Protein AF-A0AAD9QY54-F1 (afdb_monomer_lite)

Structure (mmCIF, N/CA/C/O backbone):
data_AF-A0AAD9QY54-F1
#
_entry.id   AF-A0AAD9QY54-F1
#
loop_
_atom_site.group_PDB
_atom_site.id
_atom_site.type_symbol
_atom_site.label_atom_id
_atom_site.label_alt_id
_atom_site.label_comp_id
_atom_site.label_asym_id
_atom_site.label_entity_id
_atom_site.label_seq_id
_atom_site.pdbx_PDB_ins_code
_atom_site.Cartn_x
_atom_site.Cartn_y
_atom_site.Cartn_z
_atom_site.occupancy
_atom_site.B_iso_or_equiv
_atom_site.auth_seq_id
_atom_site.auth_comp_id
_atom_site.auth_asym_id
_atom_site.auth_atom_id
_atom_site.pdbx_PDB_model_num
ATOM 1 N N . MET A 1 1 ? -4.075 -3.368 -4.372 1.00 90.00 1 MET A N 1
ATOM 2 C CA . MET A 1 1 ? -3.242 -2.165 -4.146 1.00 90.00 1 MET A CA 1
ATOM 3 C C . MET A 1 1 ? -1.864 -2.290 -4.770 1.00 90.00 1 MET A C 1
ATOM 5 O O . MET A 1 1 ? -1.619 -1.516 -5.677 1.00 90.00 1 MET A O 1
ATOM 9 N N . LEU A 1 2 ? -1.019 -3.257 -4.371 1.00 94.56 2 LEU A N 1
ATOM 10 C CA . LEU A 1 2 ? 0.292 -3.469 -5.013 1.00 94.56 2 LEU A CA 1
ATOM 11 C C . LEU A 1 2 ? 0.180 -3.626 -6.534 1.00 94.56 2 LEU A C 1
ATOM 13 O O . LEU A 1 2 ? 0.875 -2.935 -7.258 1.00 94.56 2 LEU A O 1
ATOM 17 N N . PHE A 1 3 ? -0.783 -4.419 -7.007 1.00 95.81 3 PHE A N 1
ATOM 18 C CA . PHE A 1 3 ? -1.041 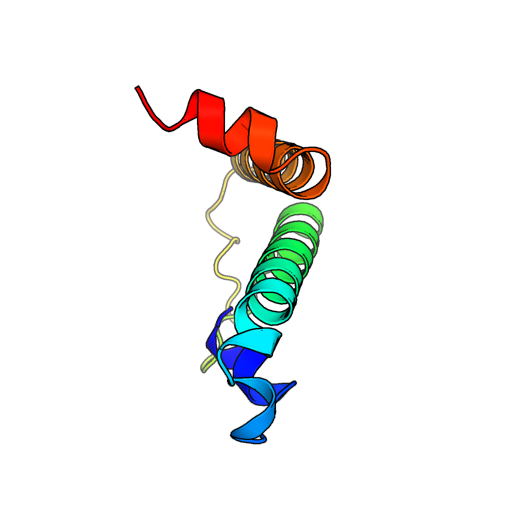-4.556 -8.442 1.00 95.81 3 PHE A CA 1
ATOM 19 C C . PHE A 1 3 ? -1.287 -3.221 -9.168 1.00 95.81 3 PHE A C 1
ATOM 21 O O . PHE A 1 3 ? -0.747 -3.022 -10.246 1.00 95.81 3 PHE A O 1
ATOM 28 N N . TYR A 1 4 ? -2.023 -2.282 -8.561 1.00 95.00 4 TYR A N 1
ATOM 29 C CA . TYR A 1 4 ? -2.234 -0.952 -9.149 1.00 95.00 4 TYR A CA 1
ATOM 30 C C . TYR A 1 4 ? -0.959 -0.100 -9.142 1.00 95.00 4 TYR A C 1
ATOM 32 O O . TYR A 1 4 ? -0.740 0.670 -10.066 1.00 95.00 4 TYR A O 1
ATOM 40 N N . GLU A 1 5 ? -0.114 -0.229 -8.117 1.00 95.56 5 GLU A N 1
ATOM 41 C CA . GLU A 1 5 ? 1.185 0.456 -8.079 1.00 95.56 5 GLU A CA 1
ATOM 42 C C . GLU A 1 5 ? 2.135 -0.089 -9.154 1.00 95.56 5 GLU A C 1
ATOM 44 O O . GLU A 1 5 ? 2.863 0.685 -9.765 1.00 95.56 5 GLU A O 1
ATOM 49 N N . CYS A 1 6 ? 2.103 -1.399 -9.423 1.00 95.88 6 CYS A N 1
ATOM 50 C CA . CYS A 1 6 ? 2.849 -2.013 -10.524 1.00 95.88 6 CYS A CA 1
ATOM 51 C C . CYS A 1 6 ? 2.302 -1.606 -11.899 1.00 95.88 6 CYS A C 1
ATOM 53 O O . CYS A 1 6 ? 3.091 -1.379 -12.807 1.00 95.88 6 CYS A O 1
ATOM 55 N N . GLU A 1 7 ? 0.980 -1.475 -12.054 1.00 95.69 7 GLU A N 1
ATOM 56 C CA . GLU A 1 7 ? 0.359 -0.970 -13.293 1.00 95.69 7 GLU A CA 1
ATOM 57 C C . GLU A 1 7 ? 0.787 0.480 -13.581 1.00 95.69 7 GLU A C 1
ATOM 59 O O . GLU A 1 7 ? 1.077 0.824 -14.722 1.00 95.69 7 GLU A O 1
ATOM 64 N N . GLU A 1 8 ? 0.891 1.321 -12.546 1.00 95.00 8 GLU A N 1
ATOM 65 C CA . GLU A 1 8 ? 1.351 2.711 -12.681 1.00 95.00 8 GLU A CA 1
ATOM 66 C C . GLU A 1 8 ? 2.872 2.855 -12.835 1.00 95.00 8 GLU A C 1
ATOM 68 O O . GLU A 1 8 ? 3.336 3.870 -13.349 1.00 95.00 8 GLU A O 1
ATOM 73 N N . ASN A 1 9 ? 3.648 1.858 -12.406 1.00 96.12 9 ASN A N 1
ATOM 74 C CA . ASN A 1 9 ? 5.111 1.868 -12.454 1.00 96.12 9 ASN A CA 1
ATOM 75 C C . ASN A 1 9 ? 5.622 0.558 -13.072 1.00 96.12 9 ASN A C 1
ATOM 77 O O . ASN A 1 9 ? 6.101 -0.321 -12.351 1.00 96.12 9 ASN A O 1
ATOM 81 N N . PRO A 1 10 ? 5.474 0.379 -14.394 1.00 96.94 10 PRO A N 1
ATOM 82 C CA . PRO A 1 10 ? 5.706 -0.908 -15.043 1.00 96.94 10 PRO A CA 1
ATOM 83 C C . PRO A 1 10 ? 7.189 -1.228 -15.271 1.00 96.94 10 PRO A C 1
ATOM 85 O O . PRO A 1 10 ? 7.521 -2.379 -15.557 1.00 96.94 10 PRO A O 1
ATOM 88 N N . ASN A 1 11 ? 8.089 -0.242 -15.190 1.00 97.44 11 ASN A N 1
ATOM 89 C CA . ASN A 1 11 ? 9.487 -0.462 -15.542 1.00 97.44 11 ASN A CA 1
ATOM 90 C C . ASN A 1 11 ? 10.240 -1.115 -14.380 1.00 97.44 11 ASN A C 1
ATOM 92 O O . ASN A 1 11 ? 10.081 -0.685 -13.240 1.00 97.44 11 ASN A O 1
ATOM 96 N N . PRO A 1 12 ? 11.135 -2.084 -14.631 1.00 95.44 12 PRO A N 1
ATOM 97 C CA . PRO A 1 12 ? 11.940 -2.687 -13.570 1.00 95.44 12 PRO A CA 1
ATOM 98 C C . PRO A 1 12 ? 12.730 -1.669 -12.732 1.00 95.44 12 PRO A C 1
ATOM 100 O O . PRO A 1 12 ? 12.782 -1.807 -11.515 1.00 95.44 12 PRO A O 1
ATOM 103 N N . CYS A 1 13 ? 13.262 -0.611 -13.356 1.00 96.44 13 CYS A N 1
ATOM 104 C CA . CYS A 1 13 ? 14.003 0.449 -12.662 1.00 96.44 13 CYS A CA 1
ATOM 105 C C . CYS A 1 13 ? 13.146 1.258 -11.676 1.00 96.44 13 CYS A C 1
ATOM 107 O O . CYS A 1 13 ? 13.669 1.831 -10.724 1.00 96.44 13 CYS A O 1
ATOM 109 N N . ASP A 1 14 ? 11.819 1.264 -11.838 1.00 96.00 14 ASP A N 1
ATOM 110 C CA . ASP A 1 14 ? 10.912 1.872 -10.865 1.00 96.00 14 ASP A CA 1
ATOM 111 C C . ASP A 1 14 ? 10.867 1.092 -9.537 1.00 96.00 14 ASP A C 1
ATOM 113 O O . ASP A 1 14 ? 10.348 1.608 -8.543 1.00 96.00 14 ASP A O 1
ATOM 117 N N . TRP A 1 15 ? 11.396 -0.133 -9.509 1.00 95.75 15 TRP A N 1
ATOM 118 C CA . TRP A 1 15 ? 11.394 -1.052 -8.368 1.00 95.75 15 TRP A CA 1
ATOM 119 C C . TRP A 1 15 ? 12.791 -1.332 -7.815 1.00 95.75 15 TRP A C 1
ATOM 121 O O . TRP A 1 15 ? 12.946 -2.194 -6.946 1.00 95.75 15 TRP A O 1
ATOM 131 N N . ASP A 1 16 ? 13.794 -0.578 -8.264 1.00 96.62 16 ASP A N 1
ATOM 132 C CA . ASP A 1 16 ? 15.129 -0.627 -7.684 1.00 96.62 16 ASP A CA 1
ATOM 133 C C . ASP A 1 16 ? 15.092 -0.237 -6.198 1.00 96.62 16 ASP A C 1
ATOM 135 O O . ASP A 1 16 ? 14.185 0.454 -5.718 1.00 96.62 16 ASP A O 1
ATOM 139 N N . SER A 1 17 ? 16.108 -0.658 -5.441 1.00 95.62 17 SER A N 1
ATOM 140 C CA . SER A 1 17 ? 16.178 -0.445 -3.987 1.00 95.62 17 SER A CA 1
ATOM 141 C C . SER A 1 17 ? 16.027 1.027 -3.579 1.00 95.62 17 SER A C 1
ATOM 143 O O . SER A 1 17 ? 15.388 1.318 -2.567 1.00 95.62 17 SER A O 1
ATOM 145 N N . GLY A 1 18 ? 16.541 1.957 -4.393 1.00 96.44 18 GLY A N 1
ATOM 146 C CA . GLY A 1 18 ? 16.400 3.403 -4.187 1.00 96.44 18 GLY A CA 1
ATOM 147 C C . GLY A 1 18 ? 14.971 3.934 -4.361 1.00 96.44 18 GLY A C 1
ATOM 148 O O . GLY A 1 18 ? 14.639 4.986 -3.819 1.00 96.44 18 GLY A O 1
ATOM 149 N N . CYS A 1 19 ? 14.105 3.204 -5.064 1.00 96.25 19 CYS A N 1
ATOM 150 C CA . CYS A 1 19 ? 12.731 3.608 -5.356 1.00 96.25 19 CYS A CA 1
ATOM 151 C C . CYS A 1 19 ? 11.708 3.016 -4.378 1.00 96.25 19 CYS A C 1
AT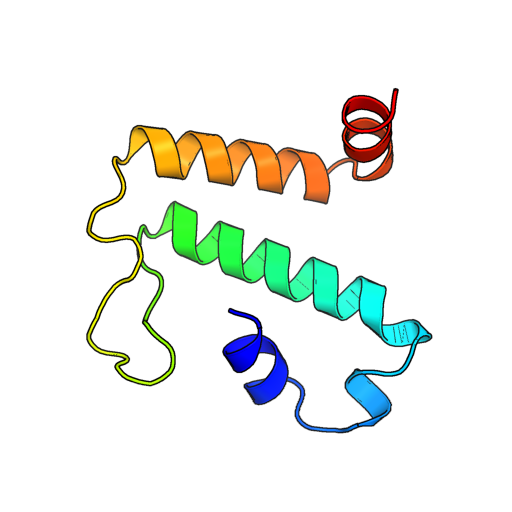OM 153 O O . CYS A 1 19 ? 10.603 3.547 -4.259 1.00 96.25 19 CYS A O 1
ATOM 155 N N . LEU A 1 20 ? 12.053 1.960 -3.631 1.00 94.88 20 LEU A N 1
ATOM 156 C CA . LEU A 1 20 ? 11.112 1.255 -2.747 1.00 94.88 20 LEU A CA 1
ATOM 157 C C . LEU A 1 20 ? 10.432 2.171 -1.723 1.00 94.88 20 LEU A C 1
ATOM 159 O O . LEU A 1 20 ? 9.236 2.024 -1.472 1.00 94.88 20 LEU A O 1
ATOM 163 N N . GLY A 1 21 ? 11.156 3.152 -1.174 1.00 93.75 21 GLY A N 1
ATOM 164 C CA . GLY A 1 21 ? 10.573 4.148 -0.272 1.00 93.75 21 GLY A CA 1
ATOM 165 C C . GLY A 1 21 ? 9.458 4.955 -0.945 1.00 93.75 21 GLY A C 1
ATOM 166 O O . GLY A 1 21 ? 8.371 5.106 -0.388 1.00 93.75 21 GLY A O 1
ATOM 167 N N . GLN A 1 22 ? 9.681 5.405 -2.181 1.00 95.38 22 GLN A N 1
ATOM 168 C CA . GLN A 1 22 ? 8.673 6.117 -2.964 1.00 95.38 22 GLN A CA 1
ATOM 169 C C . GLN A 1 22 ? 7.471 5.222 -3.295 1.00 95.38 22 GLN A C 1
ATOM 171 O O . GLN A 1 22 ? 6.335 5.672 -3.139 1.00 95.38 22 GLN A O 1
ATOM 176 N N . ARG A 1 23 ? 7.696 3.959 -3.685 1.00 96.88 23 ARG A N 1
ATOM 177 C CA . ARG A 1 23 ? 6.617 2.988 -3.964 1.00 96.88 23 ARG A CA 1
ATOM 178 C C . ARG A 1 23 ? 5.774 2.705 -2.728 1.00 96.88 23 ARG A C 1
ATOM 180 O O . ARG A 1 23 ? 4.547 2.700 -2.789 1.00 96.88 23 ARG A O 1
ATOM 187 N N . PHE A 1 24 ? 6.419 2.545 -1.576 1.00 94.56 24 PHE A N 1
ATOM 188 C CA . PHE A 1 24 ? 5.727 2.364 -0.306 1.00 94.56 24 PHE A CA 1
ATOM 189 C C . PHE A 1 24 ? 4.839 3.569 0.038 1.00 94.56 24 PHE A C 1
ATOM 191 O O . PHE A 1 24 ? 3.668 3.402 0.382 1.00 94.56 24 PHE A O 1
ATOM 198 N N . ILE A 1 25 ? 5.350 4.793 -0.124 1.00 94.50 25 ILE A N 1
ATOM 199 C CA . ILE A 1 25 ? 4.557 6.012 0.085 1.00 94.50 25 ILE A CA 1
ATOM 200 C C . ILE A 1 25 ? 3.403 6.121 -0.928 1.00 94.50 25 ILE A C 1
ATOM 202 O O . ILE A 1 25 ? 2.300 6.524 -0.547 1.00 94.50 25 ILE A O 1
ATOM 206 N N . GLY A 1 26 ? 3.619 5.737 -2.191 1.00 95.06 26 GLY A N 1
ATOM 207 C CA . GLY A 1 26 ? 2.576 5.658 -3.222 1.00 95.06 26 GLY A CA 1
ATOM 208 C C . GLY A 1 26 ? 1.419 4.749 -2.806 1.00 95.06 26 GLY A C 1
ATOM 209 O O . GLY A 1 26 ? 0.257 5.171 -2.801 1.00 95.06 26 GLY A O 1
ATOM 210 N N . LEU A 1 27 ? 1.743 3.551 -2.311 1.00 97.00 27 LEU A N 1
ATOM 211 C CA . LEU A 1 27 ? 0.766 2.606 -1.771 1.00 97.00 27 LEU A CA 1
ATOM 212 C C . LEU A 1 27 ? -0.024 3.193 -0.599 1.00 97.00 27 LEU A C 1
ATOM 214 O O . LEU A 1 27 ? -1.251 3.099 -0.584 1.00 97.00 27 LEU A O 1
ATOM 218 N N . LEU A 1 28 ? 0.647 3.824 0.367 1.00 96.69 28 LEU A N 1
ATOM 219 C CA . LEU A 1 28 ? -0.028 4.436 1.515 1.00 96.69 28 LEU A CA 1
ATOM 220 C C . LEU A 1 28 ? -1.002 5.542 1.089 1.00 96.69 28 LEU A C 1
ATOM 222 O O . LEU A 1 28 ? -2.136 5.575 1.567 1.00 96.69 28 LEU A O 1
ATOM 226 N N . ARG A 1 29 ? -0.606 6.405 0.149 1.00 96.75 29 ARG A N 1
ATOM 227 C CA . ARG A 1 29 ? -1.475 7.469 -0.384 1.00 96.75 29 ARG A CA 1
ATOM 228 C C . ARG A 1 29 ? -2.672 6.911 -1.150 1.00 96.75 29 ARG A C 1
ATOM 230 O O . ARG A 1 29 ? -3.789 7.407 -0.994 1.00 96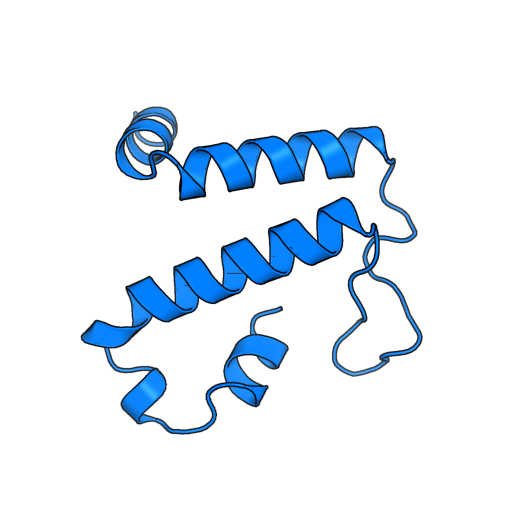.75 29 ARG A O 1
ATOM 237 N N . ARG A 1 30 ? -2.476 5.854 -1.945 1.00 96.88 30 ARG A N 1
ATOM 238 C CA . ARG A 1 30 ? -3.588 5.162 -2.615 1.00 96.88 30 ARG A CA 1
ATOM 239 C C . ARG A 1 30 ? -4.559 4.578 -1.595 1.00 96.88 30 ARG A C 1
ATOM 241 O O . ARG A 1 30 ? -5.767 4.760 -1.737 1.00 96.88 30 ARG A O 1
ATOM 248 N N . LEU A 1 31 ? -4.044 3.936 -0.547 1.00 97.06 31 LEU A N 1
ATOM 249 C CA . LEU A 1 31 ? -4.871 3.365 0.513 1.00 97.06 31 LEU A CA 1
ATOM 250 C C . LEU A 1 31 ? -5.688 4.430 1.231 1.00 97.06 31 LEU A C 1
ATOM 252 O O . LEU A 1 31 ? -6.883 4.245 1.441 1.00 97.06 31 LEU A O 1
ATOM 256 N N . GLU A 1 32 ? -5.049 5.545 1.585 1.00 97.88 32 GLU A N 1
ATOM 257 C CA . GLU A 1 32 ? -5.695 6.693 2.215 1.00 97.88 32 GLU A CA 1
ATOM 258 C C . GLU A 1 32 ? -6.862 7.198 1.357 1.00 97.88 32 GLU A C 1
ATOM 260 O O . GLU A 1 32 ? -7.978 7.358 1.857 1.00 97.88 32 GLU A O 1
ATOM 265 N N . LYS A 1 33 ? -6.638 7.385 0.048 1.00 97.50 33 LYS A N 1
ATOM 266 C CA . LYS A 1 33 ? -7.686 7.796 -0.896 1.00 97.50 33 LYS A CA 1
ATOM 267 C C . LYS A 1 33 ? -8.841 6.793 -0.925 1.00 97.50 33 LYS A C 1
ATOM 269 O O . LYS A 1 33 ? -9.995 7.200 -0.781 1.00 97.50 33 LYS A O 1
ATOM 274 N N . CYS A 1 34 ? -8.542 5.501 -1.050 1.00 97.62 34 CYS A N 1
ATOM 275 C CA . CYS A 1 34 ? -9.554 4.446 -1.063 1.00 97.62 34 CYS A CA 1
ATOM 276 C C . CYS A 1 34 ? -10.361 4.388 0.242 1.00 97.62 34 CYS A C 1
ATOM 278 O O . CYS A 1 34 ? -11.577 4.220 0.205 1.00 97.62 34 CYS A O 1
ATOM 280 N N . LEU A 1 35 ? -9.718 4.564 1.400 1.00 97.94 35 LEU A N 1
ATOM 281 C CA . LEU A 1 35 ? -10.390 4.564 2.703 1.00 97.94 35 LEU A CA 1
ATOM 282 C C . LEU A 1 35 ? -11.312 5.772 2.873 1.00 97.94 35 LEU A C 1
ATOM 284 O O . LEU A 1 35 ? -12.440 5.606 3.336 1.00 97.94 35 LEU A O 1
ATOM 288 N N . ARG A 1 36 ? -10.873 6.968 2.456 1.00 97.06 36 ARG A N 1
ATOM 289 C CA . ARG A 1 36 ? -11.706 8.183 2.475 1.00 97.06 36 ARG A CA 1
ATOM 290 C C . ARG A 1 36 ? -12.937 8.050 1.590 1.0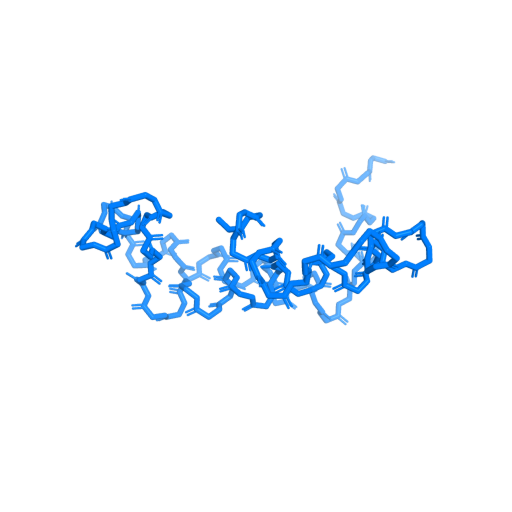0 97.06 36 ARG A C 1
ATOM 292 O O . ARG A 1 36 ? -14.029 8.427 1.996 1.00 97.06 36 ARG A O 1
ATOM 299 N N . GLN A 1 37 ? -12.755 7.495 0.396 1.00 96.88 37 GLN A N 1
ATOM 300 C CA . GLN A 1 37 ? -13.841 7.261 -0.556 1.00 96.88 37 GLN A CA 1
ATOM 301 C C . GLN A 1 37 ? -14.684 6.032 -0.197 1.00 96.88 37 GLN A C 1
ATOM 303 O O . GLN A 1 37 ? -15.717 5.804 -0.819 1.00 96.88 37 GLN A O 1
ATOM 308 N N . ARG A 1 38 ? -14.234 5.228 0.779 1.00 96.88 38 ARG A N 1
ATOM 309 C CA . ARG A 1 38 ? -14.765 3.893 1.096 1.00 96.88 38 ARG A CA 1
ATOM 310 C C . ARG A 1 38 ? -14.902 3.017 -0.151 1.00 96.88 38 ARG A C 1
ATOM 312 O O . ARG A 1 38 ? -15.817 2.206 -0.250 1.00 96.88 38 ARG A O 1
ATOM 319 N N . ASN A 1 39 ? -13.981 3.196 -1.092 1.00 96.75 39 ASN A N 1
ATOM 320 C CA . ASN A 1 39 ? -13.976 2.514 -2.370 1.00 96.75 39 ASN A CA 1
ATOM 321 C C . ASN A 1 39 ? -12.562 2.050 -2.710 1.00 96.75 39 ASN A C 1
ATOM 323 O O . ASN A 1 39 ? -11.662 2.858 -2.941 1.00 96.75 39 ASN A O 1
ATOM 327 N N . CYS A 1 40 ? -12.377 0.738 -2.741 1.00 96.75 40 CYS A N 1
ATOM 328 C CA . CYS A 1 40 ? -11.158 0.084 -3.183 1.00 96.75 40 CYS A CA 1
ATOM 329 C C . CYS A 1 40 ? -11.553 -0.982 -4.207 1.00 96.75 40 CYS A C 1
ATOM 331 O O . CYS A 1 40 ? -11.908 -2.091 -3.804 1.00 96.75 40 CYS A O 1
ATOM 333 N N . PRO A 1 41 ? -11.535 -0.657 -5.509 1.00 96.25 41 PRO A N 1
ATOM 334 C CA . PRO A 1 41 ? -11.845 -1.623 -6.551 1.00 96.25 41 PRO A CA 1
ATOM 335 C C . PRO A 1 41 ? -10.939 -2.854 -6.449 1.00 96.25 41 PRO A C 1
ATOM 337 O O . PRO A 1 41 ? -9.729 -2.741 -6.217 1.00 96.25 41 PRO A O 1
ATOM 340 N N . HIS A 1 42 ? -11.518 -4.040 -6.600 1.00 96.06 42 HIS A N 1
ATOM 341 C CA . HIS A 1 42 ? -10.746 -5.266 -6.708 1.00 96.06 42 HIS A CA 1
ATOM 342 C C . HIS A 1 42 ? -9.986 -5.271 -8.045 1.00 96.06 42 HIS A C 1
ATOM 344 O O . HIS A 1 42 ? -10.537 -4.924 -9.085 1.00 96.06 42 HIS A O 1
ATOM 350 N N . TYR A 1 43 ? -8.711 -5.676 -8.038 1.00 96.25 43 TYR A N 1
ATOM 351 C CA . TYR A 1 43 ? -7.831 -5.504 -9.205 1.00 96.25 43 TYR A CA 1
ATOM 352 C C . TYR A 1 43 ? -8.343 -6.216 -10.467 1.00 96.25 43 TYR A C 1
ATOM 354 O O . TYR A 1 43 ? -8.404 -5.611 -11.536 1.00 96.25 43 TYR A O 1
ATOM 362 N N . PHE A 1 44 ? -8.759 -7.476 -10.322 1.00 96.44 44 PHE A N 1
ATOM 363 C CA . PHE A 1 44 ? -9.261 -8.298 -11.428 1.00 96.44 44 PHE A CA 1
ATOM 364 C C . PHE A 1 44 ? -10.760 -8.118 -11.705 1.00 96.44 44 PHE A C 1
ATOM 366 O O . PHE A 1 44 ? -11.207 -8.430 -12.799 1.00 96.44 44 PHE A O 1
ATOM 373 N N . MET A 1 45 ? -11.528 -7.638 -10.723 1.00 96.69 45 MET A N 1
ATOM 374 C CA . MET A 1 45 ? -12.989 -7.503 -10.805 1.00 96.69 45 MET A CA 1
ATOM 375 C C . MET A 1 45 ? -13.347 -6.077 -10.375 1.00 96.69 45 MET A C 1
ATOM 377 O O . MET A 1 45 ? -13.724 -5.833 -9.229 1.00 96.69 45 MET A O 1
ATOM 381 N N . ARG A 1 46 ? -13.080 -5.108 -11.257 1.00 93.25 46 ARG A N 1
ATOM 382 C CA . ARG A 1 46 ? -13.056 -3.668 -10.931 1.00 93.25 46 ARG A CA 1
ATOM 383 C C . ARG A 1 46 ? -14.416 -3.131 -10.459 1.00 93.25 46 ARG A C 1
ATOM 385 O O . ARG A 1 46 ? -14.467 -2.079 -9.830 1.00 93.25 46 ARG A O 1
ATOM 392 N N . GLU A 1 47 ? -15.490 -3.855 -10.738 1.00 95.38 47 GLU A N 1
ATOM 393 C CA . GLU A 1 47 ? -16.857 -3.606 -10.291 1.00 95.38 47 GLU A CA 1
ATOM 394 C C . GLU A 1 47 ? -17.101 -3.949 -8.811 1.00 95.38 47 GLU A C 1
ATOM 396 O O . GLU A 1 47 ? -18.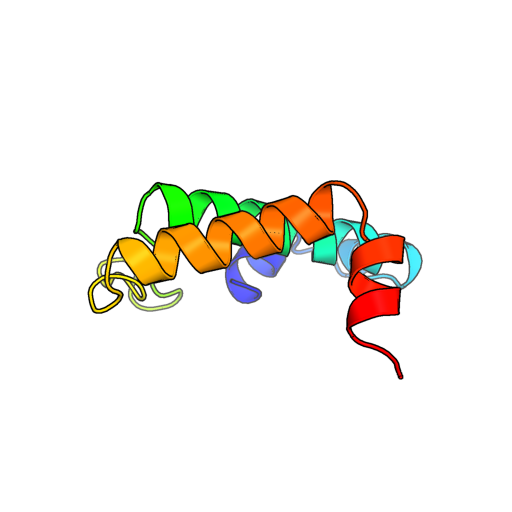056 -3.446 -8.223 1.00 95.38 47 GLU A O 1
ATOM 401 N N . PHE A 1 48 ? -16.227 -4.741 -8.180 1.00 96.50 48 PHE A N 1
ATOM 402 C CA . PHE A 1 48 ? -16.342 -5.093 -6.765 1.00 96.50 48 PHE A CA 1
ATOM 403 C C . PHE A 1 48 ? -15.494 -4.178 -5.888 1.00 96.50 48 PHE A C 1
ATOM 405 O O . PHE A 1 48 ? -14.290 -4.011 -6.098 1.00 96.50 48 PHE A O 1
ATOM 412 N N . ASN A 1 49 ? -16.112 -3.631 -4.844 1.00 97.00 49 ASN A N 1
ATOM 413 C CA . ASN A 1 49 ? -15.446 -2.786 -3.865 1.00 97.00 49 ASN A CA 1
ATOM 414 C C . ASN A 1 49 ? -15.018 -3.598 -2.632 1.00 97.00 49 ASN A C 1
ATOM 416 O O . ASN A 1 49 ? -15.839 -4.014 -1.820 1.00 97.00 49 ASN A O 1
ATOM 420 N N . VAL A 1 50 ? -13.709 -3.735 -2.416 1.00 95.25 50 VAL A N 1
ATOM 421 C CA . VAL A 1 50 ? -13.126 -4.452 -1.266 1.00 95.25 50 VAL A CA 1
ATOM 422 C C . VAL A 1 50 ? -13.531 -3.831 0.083 1.00 95.25 50 VAL A C 1
ATOM 424 O O . VAL A 1 50 ? -13.578 -4.524 1.098 1.00 95.25 50 VAL A O 1
ATOM 427 N N . PHE A 1 51 ? -13.839 -2.532 0.122 1.00 96.19 51 PHE A N 1
ATOM 428 C CA . PHE A 1 51 ? -14.252 -1.830 1.343 1.00 96.19 51 PHE A CA 1
ATOM 429 C C . PHE A 1 51 ? -15.764 -1.763 1.552 1.00 96.19 51 PHE A C 1
ATOM 431 O O . PHE A 1 51 ? -16.204 -1.156 2.527 1.00 96.19 51 PHE A O 1
ATOM 438 N N . GLU A 1 52 ? -16.561 -2.414 0.707 1.00 94.62 52 GLU A N 1
ATOM 439 C CA . GLU A 1 52 ? -18.022 -2.417 0.826 1.00 94.62 52 GLU A CA 1
ATOM 440 C C . GLU A 1 52 ? -18.497 -2.929 2.196 1.00 94.62 52 GLU A C 1
ATOM 442 O O . GLU A 1 52 ? -19.342 -2.310 2.843 1.00 94.62 52 GLU A O 1
ATOM 447 N N . VAL A 1 53 ? -17.872 -3.997 2.700 1.00 93.19 53 VAL A N 1
ATOM 448 C CA . VAL A 1 53 ? -18.207 -4.609 3.999 1.00 93.19 53 VAL A CA 1
ATOM 449 C C . VAL A 1 53 ? -17.571 -3.900 5.200 1.00 93.19 53 VAL A C 1
ATOM 451 O O . VAL A 1 53 ? -17.845 -4.242 6.353 1.00 93.19 53 VAL A O 1
ATOM 454 N N . PHE A 1 54 ? -16.702 -2.912 4.972 1.00 95.06 54 PHE A N 1
ATOM 455 C CA . PHE A 1 54 ? -16.021 -2.213 6.056 1.00 95.06 54 PHE A CA 1
ATOM 456 C C . PHE A 1 54 ? -16.933 -1.134 6.643 1.00 95.06 54 PHE A C 1
ATOM 458 O O . PHE A 1 54 ? -17.439 -0.240 5.954 1.00 95.06 54 PHE A O 1
ATOM 465 N N . ARG A 1 55 ? -17.095 -1.175 7.971 1.00 96.75 55 ARG A N 1
ATOM 466 C CA . ARG A 1 55 ? -17.782 -0.110 8.711 1.00 96.75 55 ARG A CA 1
ATOM 467 C C . ARG A 1 55 ? -17.057 1.216 8.492 1.00 96.75 55 ARG A C 1
ATOM 469 O O . ARG A 1 55 ? -15.831 1.272 8.570 1.00 96.75 55 ARG A O 1
ATOM 476 N N . GLN A 1 56 ? -17.820 2.296 8.326 1.00 96.12 56 GLN A N 1
ATOM 477 C CA . GLN A 1 56 ? -17.272 3.644 8.141 1.00 96.12 56 GLN A CA 1
ATOM 478 C C . GLN A 1 56 ? -16.277 4.030 9.243 1.00 96.12 56 GLN A C 1
ATOM 480 O O . GLN A 1 56 ? -15.205 4.549 8.943 1.00 96.12 56 GLN A O 1
ATOM 485 N N . GLN A 1 57 ? -16.592 3.698 10.498 1.00 97.38 57 GLN A N 1
ATOM 486 C CA . GLN A 1 57 ? -15.704 3.938 11.635 1.00 97.38 57 GLN A CA 1
ATOM 487 C C . GLN A 1 57 ? -14.342 3.256 11.458 1.00 97.38 57 GLN A C 1
ATOM 489 O O . GLN A 1 57 ? -13.300 3.865 11.683 1.00 97.38 57 GLN A O 1
ATOM 494 N N . ARG A 1 58 ? -14.335 2.009 10.974 1.00 97.12 58 ARG A N 1
ATOM 495 C CA . ARG A 1 58 ? -13.095 1.270 10.737 1.00 97.12 58 ARG A CA 1
ATOM 496 C C . ARG A 1 58 ? -12.279 1.887 9.603 1.00 97.12 58 ARG A C 1
ATOM 498 O O . ARG A 1 58 ? -11.058 1.965 9.711 1.00 97.12 58 ARG A O 1
ATOM 505 N N . CYS A 1 59 ? -12.933 2.353 8.539 1.00 97.69 59 CYS A N 1
ATOM 506 C CA . CYS A 1 59 ? -12.256 3.080 7.464 1.00 97.69 59 CYS A CA 1
ATOM 507 C C . CYS A 1 59 ? -11.607 4.374 7.978 1.00 97.69 59 CYS A C 1
ATOM 509 O O . CYS A 1 59 ? -10.456 4.649 7.641 1.00 97.69 59 CYS A O 1
ATOM 511 N N . ALA A 1 60 ? -12.311 5.131 8.825 1.00 97.62 60 ALA A N 1
ATOM 512 C CA . ALA A 1 60 ? -11.798 6.358 9.433 1.00 97.62 60 ALA A CA 1
ATOM 513 C C . ALA A 1 60 ? -10.587 6.093 10.344 1.00 97.62 60 ALA A C 1
ATOM 515 O O . ALA A 1 60 ? -9.566 6.767 10.214 1.00 97.62 60 ALA A O 1
ATOM 516 N N . GLU A 1 61 ? -10.652 5.069 11.200 1.00 97.56 61 GLU A N 1
ATOM 517 C CA . GLU A 1 61 ? -9.525 4.647 12.045 1.00 97.56 61 GLU A CA 1
ATOM 518 C C . GLU A 1 61 ? -8.281 4.291 11.224 1.00 97.56 61 GLU A C 1
ATOM 520 O O . GLU A 1 61 ? -7.173 4.730 11.535 1.00 97.56 61 GLU A O 1
ATOM 525 N N . LEU A 1 62 ? -8.450 3.482 10.173 1.00 96.62 62 LEU A N 1
ATOM 526 C CA . LEU A 1 62 ? -7.346 3.072 9.306 1.00 96.62 62 LEU A CA 1
ATOM 527 C C . LEU A 1 62 ? -6.770 4.263 8.533 1.00 96.62 62 LEU A C 1
ATOM 529 O O . LEU A 1 62 ? -5.551 4.379 8.424 1.00 96.62 62 LEU A O 1
ATOM 533 N N . CYS A 1 63 ? -7.625 5.175 8.060 1.00 97.75 63 CYS A N 1
ATOM 534 C CA . CYS A 1 63 ? -7.188 6.408 7.413 1.00 97.75 63 CYS A CA 1
ATOM 535 C C . CYS A 1 63 ? -6.336 7.253 8.371 1.00 97.75 63 CYS A C 1
ATOM 537 O O . CYS A 1 63 ? -5.255 7.694 7.989 1.00 97.75 63 CYS A O 1
ATOM 539 N N . GLY A 1 64 ? -6.768 7.409 9.627 1.00 95.88 64 GLY A N 1
ATOM 540 C CA . GLY A 1 64 ? -6.010 8.134 10.648 1.00 95.88 64 GLY A CA 1
ATOM 541 C C . GLY A 1 64 ? -4.639 7.514 10.927 1.00 95.88 64 GLY A C 1
ATOM 542 O O . GLY A 1 64 ? -3.643 8.230 11.020 1.00 95.88 64 GLY A O 1
ATOM 543 N N . LYS A 1 65 ? -4.550 6.179 10.980 1.00 94.88 65 LYS A N 1
ATOM 544 C CA . LYS A 1 65 ? -3.263 5.475 11.132 1.00 94.88 65 LYS A CA 1
ATOM 545 C C . LYS A 1 65 ? -2.316 5.745 9.963 1.00 94.88 65 LYS A C 1
ATOM 547 O O . LYS A 1 65 ? -1.142 6.022 10.184 1.00 94.88 65 LYS A O 1
ATOM 552 N N . ILE A 1 66 ? -2.819 5.703 8.731 1.00 96.75 66 ILE A N 1
ATOM 553 C CA . ILE A 1 66 ? -2.009 5.979 7.536 1.00 96.75 66 ILE A CA 1
ATOM 554 C C . ILE A 1 66 ? -1.541 7.432 7.517 1.00 96.75 66 ILE A C 1
ATOM 556 O O . ILE A 1 66 ? -0.378 7.688 7.226 1.00 96.75 66 ILE A O 1
ATOM 560 N N . GLN A 1 67 ? -2.408 8.376 7.885 1.00 96.31 67 GLN A N 1
ATOM 561 C CA . GLN A 1 67 ? -2.029 9.781 8.028 1.00 96.31 67 GLN A CA 1
ATOM 562 C C . GLN A 1 67 ? -0.936 9.978 9.083 1.00 96.31 67 GLN A C 1
ATOM 564 O O . GLN A 1 67 ? -0.032 10.782 8.868 1.00 96.31 67 GLN A O 1
ATOM 569 N N . GLY A 1 68 ? -0.986 9.230 10.190 1.00 94.94 68 GLY A N 1
ATOM 570 C CA . GLY A 1 68 ? 0.087 9.193 11.186 1.00 94.94 68 GLY A CA 1
ATOM 571 C C . GLY A 1 68 ? 1.422 8.777 10.569 1.00 94.94 68 GLY A C 1
ATOM 572 O O . GLY A 1 68 ? 2.401 9.514 10.676 1.00 94.94 68 GLY A O 1
ATOM 573 N N . ILE A 1 69 ? 1.429 7.658 9.833 1.00 95.00 69 ILE A N 1
ATOM 574 C CA . ILE A 1 69 ? 2.631 7.137 9.158 1.00 95.00 69 ILE A CA 1
ATOM 575 C C . ILE A 1 69 ? 3.164 8.144 8.133 1.00 95.00 69 ILE A C 1
ATOM 577 O O . ILE A 1 69 ? 4.358 8.414 8.101 1.00 95.00 69 ILE A O 1
ATOM 581 N N . LEU A 1 70 ? 2.289 8.731 7.312 1.00 95.25 70 LEU A N 1
ATOM 582 C CA . LEU A 1 70 ? 2.681 9.700 6.284 1.00 95.25 70 LEU A CA 1
ATOM 583 C C . LEU A 1 70 ? 3.215 11.012 6.876 1.00 95.25 70 LEU A C 1
ATOM 585 O O . LEU A 1 70 ? 4.034 11.673 6.241 1.00 95.25 70 LEU A O 1
ATOM 589 N N . ARG A 1 71 ? 2.749 11.404 8.067 1.00 96.12 71 ARG A N 1
ATOM 590 C CA . ARG A 1 71 ? 3.172 12.636 8.743 1.00 96.12 71 ARG A CA 1
ATOM 591 C C . ARG A 1 71 ? 4.481 12.463 9.507 1.00 96.12 71 ARG A C 1
ATOM 593 O O . ARG A 1 71 ? 5.299 13.376 9.501 1.00 96.12 71 ARG A O 1
ATOM 600 N N . ASN A 1 72 ? 4.646 11.349 10.216 1.00 95.00 72 ASN A N 1
ATOM 601 C CA . ASN A 1 72 ? 5.835 11.076 11.016 1.00 95.00 72 ASN A CA 1
ATOM 602 C C . ASN A 1 72 ? 6.127 9.563 11.052 1.00 95.00 72 ASN A C 1
ATOM 604 O O . ASN A 1 72 ? 5.779 8.886 12.027 1.00 95.00 72 ASN A O 1
ATOM 608 N N . PRO A 1 73 ? 6.760 9.023 9.995 1.00 91.31 73 PRO A N 1
ATOM 609 C CA . PRO A 1 73 ? 7.003 7.589 9.883 1.00 91.31 73 PRO A CA 1
ATOM 610 C C . PRO A 1 73 ? 7.941 7.075 10.979 1.00 91.31 73 PRO A C 1
ATOM 612 O O . PRO A 1 73 ? 7.765 5.956 11.448 1.00 91.31 73 PRO A O 1
ATOM 615 N N . GLU A 1 74 ? 8.894 7.891 11.438 1.00 91.06 74 GLU A N 1
ATOM 616 C CA . GLU A 1 74 ? 9.826 7.512 12.505 1.00 91.06 74 GLU A CA 1
ATOM 617 C C . GLU A 1 74 ? 9.126 7.339 13.853 1.00 91.06 74 GLU A C 1
ATOM 619 O O . GLU A 1 74 ? 9.383 6.366 14.559 1.00 91.06 74 GLU A O 1
ATOM 624 N N . ALA A 1 75 ? 8.235 8.265 14.222 1.00 91.81 75 ALA A N 1
ATOM 625 C CA . ALA A 1 75 ? 7.474 8.152 15.464 1.00 91.81 75 ALA A CA 1
ATOM 626 C C . ALA A 1 75 ? 6.540 6.936 15.443 1.00 91.81 75 ALA A C 1
ATOM 628 O O . ALA A 1 75 ? 6.435 6.221 16.438 1.00 91.81 75 ALA A O 1
ATOM 629 N N . GLU A 1 76 ? 5.897 6.669 14.306 1.00 90.94 76 GLU A N 1
ATOM 630 C CA . GLU A 1 76 ? 5.043 5.491 14.140 1.00 90.94 76 GLU A CA 1
ATOM 631 C C . GLU A 1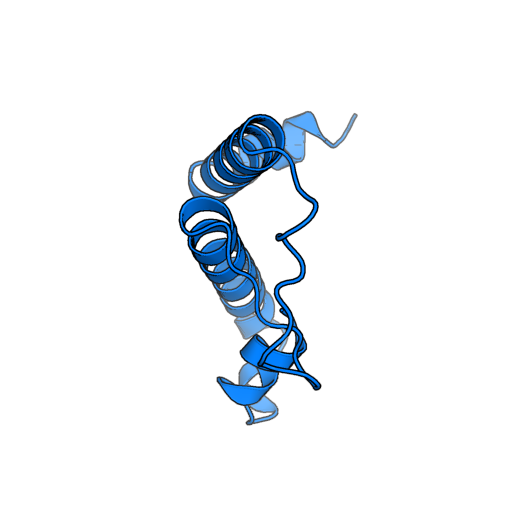 76 ? 5.837 4.185 14.165 1.00 90.94 76 GLU A C 1
ATOM 633 O O . GLU A 1 76 ? 5.410 3.221 14.799 1.00 90.94 76 GLU A O 1
ATOM 638 N N . LEU A 1 77 ? 7.019 4.156 13.548 1.00 87.56 77 LEU A N 1
ATOM 639 C CA . LEU A 1 77 ? 7.910 3.004 13.607 1.00 87.56 77 LEU A CA 1
ATOM 640 C C . LEU A 1 77 ? 8.380 2.739 15.043 1.00 87.56 77 LEU A C 1
ATOM 642 O O . LEU A 1 77 ? 8.298 1.606 15.506 1.00 87.56 77 LEU A O 1
ATOM 646 N N . LYS A 1 78 ? 8.785 3.783 15.779 1.00 91.88 78 LYS A N 1
ATOM 647 C CA . LYS A 1 78 ? 9.159 3.687 17.203 1.00 91.88 78 LYS A CA 1
ATOM 648 C C . LYS A 1 78 ? 8.013 3.213 18.091 1.00 91.88 78 LYS A C 1
ATOM 650 O O . LYS A 1 78 ? 8.259 2.593 19.109 1.00 91.88 78 LYS A O 1
ATOM 655 N N . ARG A 1 79 ? 6.763 3.503 17.728 1.00 88.38 79 ARG A N 1
ATOM 656 C CA . ARG A 1 79 ? 5.591 2.989 18.449 1.00 88.38 79 ARG A CA 1
ATOM 657 C C . ARG A 1 79 ? 5.373 1.489 18.220 1.00 88.38 79 ARG A C 1
ATOM 659 O O . ARG A 1 79 ? 4.781 0.830 19.068 1.00 88.38 79 ARG A O 1
ATOM 666 N N . LEU A 1 80 ? 5.772 0.976 17.056 1.00 79.44 80 LEU A N 1
ATOM 667 C CA . LEU A 1 80 ? 5.570 -0.420 16.654 1.00 79.44 80 LEU A CA 1
ATOM 668 C C . LEU A 1 80 ? 6.712 -1.343 17.081 1.00 79.44 80 LEU A C 1
ATOM 670 O O . LEU A 1 80 ? 6.492 -2.547 17.212 1.00 79.44 80 LEU A O 1
ATOM 674 N N . LEU A 1 81 ? 7.911 -0.796 17.254 1.00 79.75 81 LEU A N 1
ATOM 675 C CA . LEU A 1 81 ? 9.081 -1.539 17.699 1.00 79.75 81 LEU A CA 1
ATOM 676 C C . LEU A 1 81 ? 9.230 -1.399 19.227 1.00 79.75 81 LEU A C 1
ATOM 678 O O . LEU A 1 81 ? 9.097 -0.281 19.723 1.00 79.75 81 LEU A O 1
ATOM 682 N N . PRO A 1 82 ? 9.441 -2.506 19.964 1.00 60.19 82 PRO A N 1
ATOM 683 C CA . PRO A 1 82 ? 9.621 -2.495 21.417 1.00 60.19 82 PRO A CA 1
ATOM 684 C C . PRO A 1 82 ? 10.920 -1.812 21.862 1.00 60.19 82 PRO A C 1
ATOM 686 O O . PRO A 1 82 ? 11.899 -1.816 21.078 1.00 60.19 82 PRO A O 1
#

Sequence (82 aa):
MLFYECEENPNPCDWDSGCLGQRFIGLLRRLEKCLRQRNCPHYFMREFNVFEVFRQQRCAELCGKIQGILRNPEAELKRLLP

Radius of gyration: 14.29 Å; chains: 1; bounding box: 35×21×37 Å

pLDDT: mean 94.71, std 4.99, range [60.19, 97.94]

Secondary structure (DSSP, 8-state):
-HHHHHHH--SGGGGSTTTHHHHHHHHHHHHHHHHHHT--B-SS-TTSBTTTTS-HHHHHHHHHHHHHHHH-HHHHHHHH--

InterPro domains:
  IPR046906 Mab-21-like, HhH/H2TH-like domain [PF20266] (2-67)

Organism: Acropora cervicornis (NCBI:txid6130)

Foldseek 3Di:
DLVVLCVVVVDVVCVPPVNVVVSVLVVLVVLLVCLVVLADADPVHRPDGPSPPPDNVRSVVSSVLSVVCNVCVPVSVVVVDD